Protein AF-A0A920DVC9-F1 (afdb_monomer_lite)

Structure (mmCIF, N/CA/C/O backbone):
data_AF-A0A920DVC9-F1
#
_entry.id   AF-A0A920DVC9-F1
#
loop_
_atom_site.group_PDB
_atom_site.id
_atom_site.type_symbol
_atom_site.label_atom_id
_atom_site.label_alt_id
_atom_site.label_comp_id
_atom_site.label_asym_id
_atom_site.label_entity_id
_atom_site.label_seq_id
_atom_site.pdbx_PDB_ins_code
_atom_site.Cartn_x
_atom_site.Cartn_y
_atom_site.Cartn_z
_atom_site.occupancy
_atom_site.B_iso_or_equiv
_atom_site.auth_seq_id
_atom_site.auth_comp_id
_atom_site.auth_asym_id
_atom_site.auth_atom_id
_atom_site.pdbx_PDB_model_num
ATOM 1 N N . MET A 1 1 ? 23.637 -72.231 -34.767 1.00 30.56 1 MET A N 1
ATOM 2 C CA . MET A 1 1 ? 24.499 -73.427 -34.636 1.00 30.56 1 MET A CA 1
ATOM 3 C C . MET A 1 1 ? 25.936 -72.966 -34.422 1.00 30.56 1 MET A C 1
ATOM 5 O O . MET A 1 1 ? 26.417 -72.254 -35.283 1.00 30.56 1 MET A O 1
ATOM 9 N N . LYS A 1 2 ? 26.532 -73.373 -33.282 1.00 30.83 2 LYS A N 1
ATOM 10 C CA . LYS A 1 2 ? 27.968 -73.419 -32.886 1.00 30.83 2 LYS A CA 1
ATOM 11 C C . LYS A 1 2 ? 28.784 -72.110 -32.978 1.00 30.83 2 LYS A C 1
ATOM 13 O O . LYS A 1 2 ? 28.936 -71.557 -34.052 1.00 30.83 2 LYS A O 1
ATOM 18 N N . ILE A 1 3 ? 29.162 -71.489 -31.852 1.00 39.78 3 ILE A N 1
ATOM 19 C CA . ILE A 1 3 ? 30.225 -71.824 -30.862 1.00 39.78 3 ILE A CA 1
ATOM 20 C C . ILE A 1 3 ? 31.642 -71.585 -31.401 1.00 39.78 3 ILE A C 1
ATOM 22 O O . ILE A 1 3 ? 32.057 -72.271 -32.327 1.00 39.78 3 ILE A O 1
ATOM 26 N N . LEU A 1 4 ? 32.361 -70.697 -30.701 1.00 37.72 4 LEU A N 1
ATOM 27 C CA . LEU A 1 4 ? 33.803 -70.649 -30.372 1.00 37.72 4 LEU A CA 1
ATOM 28 C C . LEU A 1 4 ? 33.893 -69.543 -29.289 1.00 37.72 4 LEU A C 1
ATOM 30 O O . LEU A 1 4 ? 33.552 -68.410 -29.601 1.00 37.72 4 LEU A O 1
ATOM 34 N N . SER A 1 5 ? 34.076 -69.729 -27.974 1.00 39.12 5 SER A N 1
ATOM 35 C CA . SER A 1 5 ? 34.927 -70.578 -27.118 1.00 39.12 5 SER A CA 1
ATOM 36 C C . SER A 1 5 ? 36.426 -70.377 -27.309 1.00 39.12 5 SER A C 1
ATOM 38 O O . SER A 1 5 ? 36.994 -70.947 -28.231 1.00 39.12 5 SER A O 1
ATOM 40 N N . ASP A 1 6 ? 37.033 -69.633 -26.378 1.00 43.84 6 ASP A N 1
ATOM 41 C CA . ASP A 1 6 ? 38.276 -69.946 -25.643 1.00 43.84 6 ASP A CA 1
ATOM 42 C C . ASP A 1 6 ? 38.576 -68.759 -24.692 1.00 43.84 6 ASP A C 1
ATOM 44 O O . ASP A 1 6 ? 38.319 -67.621 -25.062 1.00 43.84 6 ASP A O 1
ATOM 48 N N . LYS A 1 7 ? 39.113 -68.852 -23.469 1.00 44.91 7 LYS A N 1
ATOM 49 C CA . LYS A 1 7 ? 39.400 -69.912 -22.490 1.00 44.91 7 LYS A CA 1
ATOM 50 C C . LYS A 1 7 ? 39.752 -69.186 -21.174 1.00 44.91 7 LYS A C 1
ATOM 52 O O . LYS A 1 7 ? 40.417 -68.162 -21.219 1.00 44.91 7 LYS A O 1
ATOM 57 N N . ASN A 1 8 ? 39.358 -69.784 -20.048 1.00 48.97 8 ASN A N 1
ATOM 58 C CA . ASN A 1 8 ? 39.960 -69.729 -18.704 1.00 48.97 8 ASN A CA 1
ATOM 59 C C . ASN A 1 8 ? 40.315 -68.368 -18.069 1.00 48.97 8 ASN A C 1
ATOM 61 O O . ASN A 1 8 ? 41.237 -67.693 -18.505 1.00 48.97 8 ASN A O 1
ATOM 65 N N . THR A 1 9 ? 39.751 -68.086 -16.889 1.00 43.81 9 THR A N 1
ATOM 66 C CA . THR A 1 9 ? 40.471 -68.164 -15.594 1.00 43.81 9 THR A CA 1
ATOM 67 C C . THR A 1 9 ? 39.467 -67.981 -14.450 1.00 43.81 9 THR A C 1
ATOM 69 O O . THR A 1 9 ? 38.688 -67.034 -14.427 1.00 43.81 9 THR A O 1
ATOM 72 N N . VAL A 1 10 ? 39.465 -68.928 -13.513 1.00 49.66 10 VAL A N 1
ATOM 73 C CA . VAL A 1 10 ? 38.716 -68.878 -12.254 1.00 49.66 10 VAL A CA 1
ATOM 74 C C . VAL A 1 10 ? 39.379 -67.855 -11.333 1.00 49.66 10 VAL A C 1
ATOM 76 O O . VAL A 1 10 ? 40.565 -67.998 -11.059 1.00 49.66 10 VAL A O 1
ATOM 79 N N . LEU A 1 11 ? 38.623 -66.898 -10.791 1.00 39.31 11 LEU A N 1
ATOM 80 C CA . LEU A 1 11 ? 38.907 -66.339 -9.467 1.00 39.31 11 LEU A CA 1
ATOM 81 C C . LEU A 1 11 ? 37.612 -65.801 -8.838 1.00 39.31 11 LEU A C 1
ATOM 83 O O . LEU A 1 11 ? 37.026 -64.830 -9.312 1.00 39.31 11 LEU A O 1
ATOM 87 N N . LEU A 1 12 ? 37.161 -66.463 -7.769 1.00 45.47 12 LEU A N 1
ATOM 88 C CA . LEU A 1 12 ? 36.187 -65.917 -6.829 1.00 45.47 12 LEU A CA 1
ATOM 89 C C . LEU A 1 12 ? 36.823 -64.715 -6.121 1.00 45.47 12 LEU A C 1
ATOM 91 O O . LEU A 1 12 ? 37.837 -64.881 -5.446 1.00 45.47 12 LEU A O 1
ATOM 95 N N . ILE A 1 13 ? 36.191 -63.545 -6.196 1.00 42.91 13 ILE A N 1
ATOM 96 C CA . ILE A 1 13 ? 36.385 -62.475 -5.213 1.00 42.91 13 ILE A CA 1
ATOM 97 C C . ILE A 1 13 ? 34.996 -61.988 -4.796 1.00 42.91 13 ILE A C 1
ATOM 99 O O . ILE A 1 13 ? 34.385 -61.150 -5.453 1.00 42.91 13 ILE A O 1
ATOM 103 N N . SER A 1 14 ? 34.495 -62.548 -3.693 1.00 47.25 14 SER A N 1
ATOM 104 C CA . SER A 1 14 ? 33.468 -61.899 -2.879 1.00 47.25 14 SER A CA 1
ATOM 105 C C . SER A 1 14 ? 34.107 -60.688 -2.213 1.00 47.25 14 SER A C 1
ATOM 107 O O . SER A 1 14 ? 34.888 -60.849 -1.277 1.00 47.25 14 SER A O 1
ATOM 109 N N . LEU A 1 15 ? 33.778 -59.485 -2.679 1.00 42.91 15 LEU A N 1
ATOM 110 C CA . LEU A 1 15 ? 34.099 -58.253 -1.969 1.00 42.91 15 LEU A CA 1
ATOM 111 C C . LEU A 1 15 ? 32.819 -57.741 -1.300 1.00 42.91 15 LEU A C 1
ATOM 113 O O . LEU A 1 15 ? 31.936 -57.187 -1.954 1.00 42.91 15 LEU A O 1
ATOM 117 N N . LEU A 1 16 ? 32.710 -57.985 0.010 1.00 47.47 16 LEU A N 1
ATOM 118 C CA . LEU A 1 16 ? 31.751 -57.314 0.883 1.00 47.47 16 LEU A CA 1
ATOM 119 C C . LEU A 1 16 ? 32.010 -55.805 0.801 1.00 47.47 16 LEU A C 1
ATOM 121 O O . LEU A 1 16 ? 33.032 -55.331 1.291 1.00 47.47 16 LEU A O 1
ATOM 125 N N . PHE A 1 17 ? 31.073 -55.046 0.239 1.00 48.69 17 PHE A N 1
ATOM 126 C CA . PHE A 1 17 ? 31.016 -53.612 0.493 1.00 48.69 17 PHE A CA 1
ATOM 127 C C . PHE A 1 17 ? 30.283 -53.395 1.814 1.00 48.69 17 PHE A C 1
ATOM 129 O O . PHE A 1 17 ? 29.055 -53.382 1.888 1.00 48.69 17 PHE A O 1
ATOM 136 N N . THR A 1 18 ? 31.074 -53.272 2.876 1.00 49.47 18 THR A N 1
ATOM 137 C CA . THR A 1 18 ? 30.662 -52.703 4.156 1.00 49.47 18 THR A CA 1
ATOM 138 C C . THR A 1 18 ? 30.133 -51.292 3.920 1.00 49.47 18 THR A C 1
ATOM 140 O O . THR A 1 18 ? 30.880 -50.404 3.508 1.00 49.47 18 THR A O 1
ATOM 143 N N . LEU A 1 19 ? 28.838 -51.096 4.172 1.00 47.06 19 LEU A N 1
ATOM 144 C CA . LEU A 1 19 ? 28.233 -49.777 4.280 1.00 47.06 19 LEU A CA 1
ATOM 145 C C . LEU A 1 19 ? 28.975 -49.015 5.383 1.00 47.06 19 LEU A C 1
ATOM 147 O O . LEU A 1 19 ? 28.968 -49.426 6.543 1.00 47.06 19 LEU A O 1
ATOM 151 N N . TYR A 1 20 ? 29.630 -47.919 5.004 1.00 44.69 20 TYR A N 1
ATOM 152 C CA . TYR A 1 20 ? 30.082 -46.892 5.932 1.00 44.69 20 TYR A CA 1
ATOM 153 C C . TYR A 1 20 ? 28.835 -46.282 6.587 1.00 44.69 20 TYR A C 1
ATOM 155 O O . TYR A 1 20 ? 28.258 -45.316 6.096 1.00 44.69 20 TYR A O 1
ATOM 163 N N . SER A 1 21 ? 28.385 -46.898 7.680 1.00 43.22 21 SER A N 1
ATOM 164 C CA . SER A 1 21 ? 27.512 -46.259 8.656 1.00 43.22 21 SER A CA 1
ATOM 165 C C . SER A 1 21 ? 28.357 -45.200 9.349 1.00 43.22 21 SER A C 1
ATOM 167 O O . SER A 1 21 ? 29.326 -45.528 10.035 1.00 43.22 21 SER A O 1
ATOM 169 N N . CYS A 1 22 ? 28.033 -43.931 9.116 1.00 40.72 22 CYS A N 1
ATOM 170 C CA . CYS A 1 22 ? 28.644 -42.813 9.816 1.00 40.72 22 CYS A CA 1
ATOM 171 C C . CYS A 1 22 ? 28.201 -42.887 11.283 1.00 40.72 22 CYS A C 1
ATOM 173 O O . CYS A 1 22 ? 27.144 -42.390 11.649 1.00 40.72 22 CYS A O 1
ATOM 175 N N . GLY A 1 23 ? 28.977 -43.592 12.103 1.00 41.12 23 GLY A N 1
ATOM 176 C CA . GLY A 1 23 ? 28.885 -43.531 13.554 1.00 41.12 23 GLY A CA 1
ATOM 177 C C . GLY A 1 23 ? 29.529 -42.240 14.041 1.00 41.12 23 GLY A C 1
ATOM 178 O O . GLY A 1 23 ? 30.691 -42.241 14.437 1.00 41.12 23 GLY A O 1
ATOM 179 N N . GLY A 1 24 ? 28.782 -41.143 13.969 1.00 36.94 24 GLY A N 1
ATOM 180 C CA . GLY A 1 24 ? 28.858 -40.088 14.971 1.00 36.94 24 GLY A CA 1
ATOM 181 C C . GLY A 1 24 ? 27.660 -40.298 15.884 1.00 36.94 24 GLY A C 1
ATOM 182 O O . GLY A 1 24 ? 26.568 -40.532 15.380 1.00 36.94 24 GLY A O 1
ATOM 183 N N . GLU A 1 25 ? 27.864 -40.316 17.197 1.00 39.19 25 GLU A N 1
ATOM 184 C CA . GLU A 1 25 ? 26.772 -40.428 18.163 1.00 39.19 25 GLU A CA 1
ATOM 185 C C . GLU A 1 25 ? 25.702 -39.377 17.852 1.00 39.19 25 GLU A C 1
ATOM 187 O O . GLU A 1 25 ? 25.943 -38.174 17.983 1.00 39.19 25 GLU A O 1
ATOM 192 N N . ASP A 1 26 ? 24.518 -39.835 17.447 1.00 36.91 26 ASP A N 1
ATOM 193 C CA . ASP A 1 26 ? 23.311 -39.028 17.491 1.00 36.91 26 ASP A CA 1
ATOM 194 C C . ASP A 1 26 ? 23.034 -38.749 18.969 1.00 36.91 26 ASP A C 1
ATOM 196 O O . ASP A 1 26 ? 22.311 -39.477 19.654 1.00 36.91 26 ASP A O 1
ATOM 200 N N . ILE A 1 27 ? 23.621 -37.671 19.491 1.00 38.28 27 ILE A N 1
ATOM 201 C CA . ILE A 1 27 ? 22.972 -36.953 20.575 1.00 38.28 27 ILE A CA 1
ATOM 202 C C . ILE A 1 27 ? 21.665 -36.481 19.956 1.00 38.28 27 ILE A C 1
ATOM 204 O O . ILE A 1 27 ? 21.624 -35.468 19.255 1.00 38.28 27 ILE A O 1
ATOM 208 N N . VAL A 1 28 ? 20.604 -37.250 20.202 1.00 38.81 28 VAL A N 1
ATOM 209 C CA . VAL A 1 28 ? 19.235 -36.763 20.152 1.00 38.81 28 VAL A CA 1
ATOM 210 C C . VAL A 1 28 ? 19.222 -35.570 21.095 1.00 38.81 28 VAL A C 1
ATOM 212 O O . VAL A 1 28 ? 19.045 -35.695 22.305 1.00 38.81 28 VAL A O 1
ATOM 215 N N . LYS A 1 29 ? 19.486 -34.385 20.546 1.00 33.78 29 LYS A N 1
ATOM 216 C CA . LYS A 1 29 ? 18.963 -33.174 21.135 1.00 33.78 29 LYS A CA 1
ATOM 217 C C . LYS A 1 29 ? 17.464 -33.350 20.994 1.00 33.78 29 LYS A C 1
ATOM 219 O O . LYS A 1 29 ? 16.914 -33.091 19.929 1.00 33.78 29 LYS A O 1
ATOM 224 N N . ASN A 1 30 ? 16.828 -33.834 22.058 1.00 37.69 30 ASN A N 1
ATOM 225 C CA . ASN A 1 30 ? 15.492 -33.368 22.359 1.00 37.69 30 ASN A CA 1
ATOM 226 C C . ASN A 1 30 ? 15.617 -31.849 22.311 1.00 37.69 30 ASN A C 1
ATOM 228 O O . ASN A 1 30 ? 16.197 -31.234 23.208 1.00 37.69 30 ASN A O 1
ATOM 232 N N . SER A 1 31 ? 15.188 -31.249 21.207 1.00 44.41 31 SER A N 1
ATOM 233 C CA . SER A 1 31 ? 14.784 -29.862 21.235 1.00 44.41 31 SER A CA 1
ATOM 234 C C . SER A 1 31 ? 13.501 -29.857 22.055 1.00 44.41 31 SER A C 1
ATOM 236 O O . SER A 1 31 ? 12.405 -29.801 21.515 1.00 44.41 31 SER A O 1
ATOM 238 N N . ASP A 1 32 ? 13.671 -29.925 23.374 1.00 49.88 32 ASP A N 1
ATOM 239 C CA . ASP A 1 32 ? 12.725 -29.391 24.348 1.00 49.88 32 ASP A CA 1
ATOM 240 C C . ASP A 1 32 ? 12.763 -27.847 24.301 1.00 49.88 32 ASP A C 1
ATOM 242 O O . ASP A 1 32 ? 12.486 -27.185 25.297 1.00 49.88 32 ASP A O 1
ATOM 246 N N . ASP A 1 33 ? 13.134 -27.255 23.157 1.00 50.44 33 ASP A N 1
ATOM 247 C CA . ASP A 1 33 ? 12.714 -25.904 22.841 1.00 50.44 33 ASP A CA 1
ATOM 248 C C . ASP A 1 33 ? 11.220 -26.043 22.564 1.00 50.44 33 ASP A C 1
ATOM 250 O O . ASP A 1 33 ? 10.855 -26.688 21.574 1.00 50.44 33 ASP A O 1
ATOM 254 N N . PRO A 1 34 ? 10.343 -25.539 23.449 1.00 49.09 34 PRO A N 1
ATOM 255 C CA . PRO A 1 34 ? 8.932 -25.544 23.143 1.00 49.09 34 PRO A CA 1
ATOM 256 C C . PRO A 1 34 ? 8.782 -24.828 21.802 1.00 49.09 34 PRO A C 1
ATOM 258 O O . PRO A 1 34 ? 9.233 -23.690 21.653 1.00 49.09 34 PRO A O 1
ATOM 261 N N . GLU A 1 35 ? 8.160 -25.496 20.824 1.00 50.62 35 GLU A N 1
ATOM 262 C CA . GLU A 1 35 ? 7.457 -24.759 19.783 1.00 50.62 35 GLU A CA 1
ATOM 263 C C . GLU A 1 35 ? 6.658 -23.697 20.530 1.00 50.62 35 GLU A C 1
ATOM 265 O O . GLU A 1 35 ? 5.887 -24.024 21.437 1.00 50.62 35 GLU A O 1
ATOM 270 N N . GLU A 1 36 ? 6.932 -22.426 20.245 1.00 46.97 36 GLU A N 1
ATOM 271 C CA . GLU A 1 36 ? 6.155 -21.335 20.798 1.00 46.97 36 GLU A CA 1
ATOM 272 C C . GLU A 1 36 ? 4.745 -21.520 20.240 1.00 46.97 36 GLU A C 1
ATOM 274 O O . GLU A 1 36 ? 4.423 -21.099 19.129 1.00 46.97 36 GLU A O 1
ATOM 279 N N . ILE A 1 37 ? 3.921 -22.255 20.987 1.00 45.41 37 ILE A N 1
ATOM 280 C CA . ILE A 1 37 ? 2.493 -22.332 20.764 1.00 45.41 37 ILE A CA 1
ATOM 281 C C . ILE A 1 37 ? 2.037 -20.901 20.985 1.00 45.41 37 ILE A C 1
ATOM 283 O O . ILE A 1 37 ? 1.920 -20.448 22.124 1.00 45.41 37 ILE A O 1
ATOM 287 N N . ILE A 1 38 ? 1.864 -20.168 19.885 1.00 53.34 38 ILE A N 1
ATOM 288 C CA . ILE A 1 38 ? 1.232 -18.858 19.903 1.00 53.34 38 ILE A CA 1
ATOM 289 C C . ILE A 1 38 ? -0.185 -19.128 20.378 1.00 53.34 38 ILE A C 1
ATOM 291 O O . ILE A 1 38 ? -1.061 -19.530 19.611 1.00 53.34 38 ILE A O 1
ATOM 295 N N . ASP A 1 39 ? -0.369 -18.985 21.681 1.00 44.78 39 ASP A N 1
ATOM 296 C CA . ASP A 1 39 ? -1.646 -19.117 22.334 1.00 44.78 39 ASP A CA 1
ATOM 297 C C . ASP A 1 39 ? -2.611 -18.130 21.669 1.00 44.78 39 ASP A C 1
ATOM 299 O O . ASP A 1 39 ? -2.482 -16.905 21.775 1.00 44.78 39 ASP A O 1
ATOM 303 N N . GLY A 1 40 ? -3.582 -18.680 20.938 1.00 51.69 40 GLY A N 1
ATOM 304 C CA . GLY A 1 40 ? -4.655 -17.929 20.292 1.00 51.69 40 GLY A CA 1
ATOM 305 C C . GLY A 1 40 ? -5.534 -17.161 21.284 1.00 51.69 40 GLY A C 1
ATOM 306 O O . GLY A 1 40 ? -6.434 -16.442 20.853 1.00 51.69 40 GLY A O 1
ATOM 307 N N . THR A 1 41 ? -5.273 -17.290 22.590 1.00 51.62 41 THR A N 1
ATOM 308 C CA . THR A 1 41 ? -5.943 -16.574 23.674 1.00 51.62 41 THR A CA 1
ATOM 309 C C . THR A 1 41 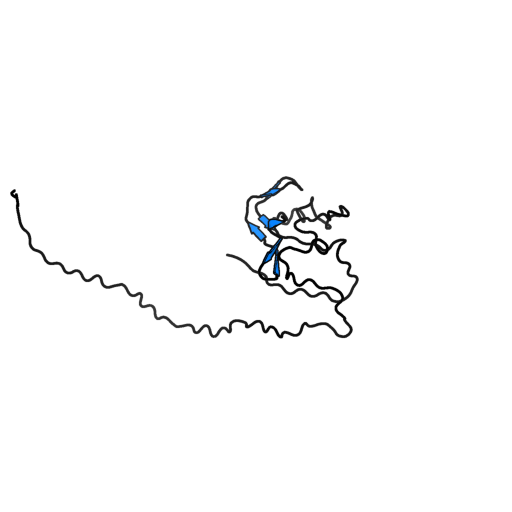? -5.135 -15.425 24.280 1.00 51.62 41 THR A C 1
ATOM 311 O O . THR A 1 41 ? -5.575 -14.873 25.285 1.00 51.62 41 THR A O 1
ATOM 314 N N . LEU A 1 42 ? -4.024 -14.983 23.663 1.00 58.47 42 LEU A N 1
ATOM 315 C CA . LEU A 1 42 ? -3.406 -13.695 24.016 1.00 58.47 42 LEU A CA 1
ATOM 316 C C . LEU A 1 42 ? -4.463 -12.585 23.925 1.00 58.47 42 LEU A C 1
ATOM 318 O O . LEU A 1 42 ? -4.803 -12.128 22.827 1.00 58.47 42 LEU A O 1
ATOM 322 N N . GLU A 1 43 ? -5.001 -12.183 25.079 1.00 60.97 43 GLU A N 1
ATOM 323 C CA . GLU A 1 43 ? -5.933 -11.073 25.184 1.00 60.97 43 GLU A CA 1
ATOM 324 C C . GLU A 1 43 ? -5.285 -9.860 24.521 1.00 60.97 43 GLU A C 1
ATOM 326 O O . GLU A 1 43 ? -4.185 -9.437 24.886 1.00 60.97 43 GLU A O 1
ATOM 331 N N . ARG A 1 44 ? -5.952 -9.331 23.490 1.00 69.44 44 ARG A N 1
ATOM 332 C CA . ARG A 1 44 ? -5.545 -8.078 22.855 1.00 69.44 44 ARG A CA 1
ATOM 333 C C . ARG A 1 44 ? -5.466 -7.021 23.948 1.00 69.44 44 ARG A C 1
ATOM 335 O O . ARG A 1 44 ? -6.482 -6.716 24.573 1.00 69.44 44 ARG A O 1
ATOM 342 N N . PHE A 1 45 ? -4.274 -6.476 24.181 1.00 80.69 45 PHE A N 1
ATOM 343 C CA . PHE A 1 45 ? -4.092 -5.419 25.164 1.00 80.69 45 PHE A CA 1
ATOM 344 C C . PHE A 1 45 ? -4.663 -4.121 24.596 1.00 80.69 45 PHE A C 1
ATOM 346 O O . PHE A 1 45 ? -3.978 -3.350 23.930 1.00 80.69 45 PHE A O 1
ATOM 353 N N . VAL A 1 46 ? -5.941 -3.876 24.858 1.00 84.56 46 VAL A N 1
ATOM 354 C CA . VAL A 1 46 ? -6.587 -2.598 24.563 1.00 84.56 46 VAL A CA 1
ATOM 355 C C . VAL A 1 46 ? -6.600 -1.788 25.860 1.00 84.56 46 VAL A C 1
ATOM 357 O O . VAL A 1 46 ? -7.171 -2.264 26.839 1.00 84.56 46 VAL A O 1
ATOM 360 N N . PRO A 1 47 ? -5.985 -0.590 25.913 1.00 87.62 47 PRO A N 1
ATOM 361 C CA . PRO A 1 47 ? -6.018 0.227 27.120 1.00 87.62 47 PRO A CA 1
ATOM 362 C C . PRO A 1 47 ? -7.453 0.556 27.553 1.00 87.62 47 PRO A C 1
ATOM 364 O O . PRO A 1 47 ? -8.348 0.707 26.716 1.00 87.62 47 PRO A O 1
ATOM 367 N N . ASP A 1 48 ? -7.659 0.734 28.857 1.00 90.62 48 ASP A N 1
ATOM 368 C CA . ASP A 1 48 ? -8.966 1.103 29.400 1.00 90.62 48 ASP A CA 1
ATOM 369 C C . ASP A 1 48 ? -9.507 2.392 28.766 1.00 90.62 48 ASP A C 1
ATOM 371 O O . ASP A 1 48 ? -8.779 3.353 28.503 1.00 90.62 48 ASP A O 1
ATOM 375 N N . GLY A 1 49 ? -10.822 2.417 28.537 1.00 92.31 49 GLY A N 1
ATOM 376 C CA . GLY A 1 49 ? -11.521 3.566 27.958 1.00 92.31 49 GLY A CA 1
ATOM 377 C C . GLY A 1 49 ? -11.469 3.653 26.429 1.00 92.31 49 GLY A C 1
ATOM 378 O O . GLY A 1 49 ? -12.025 4.596 25.867 1.00 92.31 49 GLY A O 1
ATOM 379 N N . TYR A 1 50 ? -10.860 2.679 25.747 1.00 91.50 50 TYR A N 1
ATOM 380 C CA . TYR A 1 50 ? -10.883 2.583 24.287 1.00 91.50 50 TYR A CA 1
ATOM 381 C C . TYR A 1 50 ? -11.996 1.656 23.788 1.00 91.50 50 TYR A C 1
ATOM 383 O O . TYR A 1 50 ? -12.354 0.663 24.414 1.00 91.50 50 TYR A O 1
ATOM 391 N N . THR A 1 51 ? -12.553 1.977 22.620 1.00 90.94 51 THR A N 1
ATOM 392 C CA . THR A 1 51 ? -13.488 1.118 21.882 1.00 90.94 51 THR A CA 1
ATOM 393 C C . THR A 1 51 ? -12.984 0.969 20.454 1.00 90.94 51 THR A C 1
ATOM 395 O O . THR A 1 51 ? -12.532 1.942 19.851 1.00 90.94 51 THR A O 1
ATOM 398 N N . LYS A 1 52 ? -13.056 -0.246 19.908 1.00 91.75 52 LYS A N 1
ATOM 399 C CA . LYS A 1 52 ? -12.649 -0.529 18.530 1.00 91.75 52 LYS A CA 1
ATOM 400 C C . LYS A 1 52 ? -13.573 0.185 17.539 1.00 91.75 52 LYS A C 1
ATOM 402 O O . LYS A 1 52 ? -14.781 -0.027 17.572 1.00 91.75 52 LYS A O 1
ATOM 407 N N . THR A 1 53 ? -13.002 0.990 16.645 1.00 93.56 53 THR A N 1
ATOM 408 C CA . THR A 1 53 ? -13.745 1.740 15.615 1.00 93.56 53 THR A CA 1
ATOM 409 C C . THR A 1 53 ? -13.495 1.239 14.196 1.00 93.56 53 THR A C 1
ATOM 411 O O . THR A 1 53 ? -14.336 1.444 13.327 1.00 93.56 53 THR A O 1
ATOM 414 N N . TRP A 1 54 ? -12.359 0.586 13.953 1.00 95.81 54 TRP A N 1
ATOM 415 C CA . TRP A 1 54 ? -11.971 0.070 12.645 1.00 95.81 54 TRP A CA 1
ATOM 416 C C . TRP A 1 54 ? -10.957 -1.069 12.806 1.00 95.81 54 TRP A C 1
ATOM 418 O O . TRP A 1 54 ? -10.170 -1.065 13.754 1.00 95.81 54 TRP A O 1
ATOM 428 N N . GLU A 1 55 ? -10.993 -2.041 11.898 1.00 95.62 55 GLU A N 1
ATOM 429 C CA . GLU A 1 55 ? -10.012 -3.122 11.783 1.00 95.62 55 GLU A CA 1
ATOM 430 C C . GLU A 1 55 ? -9.996 -3.676 10.351 1.00 95.62 55 GLU A C 1
ATOM 432 O O . GLU A 1 55 ? -10.964 -3.513 9.605 1.00 95.62 55 GLU A O 1
ATOM 437 N N . ASP A 1 56 ? -8.910 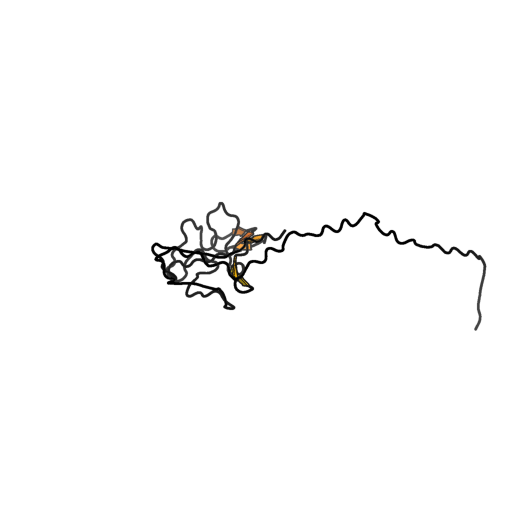-4.359 9.995 1.00 97.25 56 ASP A N 1
ATOM 438 C CA . ASP A 1 56 ? -8.804 -5.176 8.789 1.00 97.25 56 ASP A CA 1
ATOM 439 C C . ASP A 1 56 ? -8.100 -6.485 9.167 1.00 97.25 56 ASP A C 1
ATOM 441 O O . ASP A 1 56 ? -6.978 -6.456 9.675 1.00 97.25 56 ASP A O 1
ATOM 445 N N . HIS A 1 57 ? -8.790 -7.614 8.990 1.00 96.38 57 HIS A N 1
ATOM 446 C CA . HIS A 1 57 ? -8.263 -8.950 9.303 1.00 96.38 57 HIS A CA 1
ATOM 447 C C . HIS A 1 57 ? -7.580 -9.607 8.105 1.00 96.38 57 HIS A C 1
ATOM 449 O O . HIS A 1 57 ? -6.957 -10.644 8.273 1.00 96.38 57 HIS A O 1
ATOM 455 N N . PHE A 1 58 ? -7.676 -9.013 6.908 1.00 97.44 58 PHE A N 1
ATOM 456 C CA . PHE A 1 58 ? -7.114 -9.577 5.678 1.00 97.44 58 PHE A CA 1
ATOM 457 C C . PHE A 1 58 ? -7.638 -10.983 5.311 1.00 97.44 58 PHE A C 1
ATOM 459 O O . PHE A 1 58 ? -6.964 -11.734 4.612 1.00 97.44 58 PHE A O 1
ATOM 466 N N . ASP A 1 59 ? -8.873 -11.315 5.706 1.00 93.69 59 ASP A N 1
ATOM 467 C CA . ASP A 1 59 ? -9.522 -12.616 5.441 1.00 93.69 59 ASP A CA 1
ATOM 468 C C . ASP A 1 59 ? -9.898 -12.847 3.960 1.00 93.69 59 ASP A C 1
ATOM 470 O O . ASP A 1 59 ? -10.356 -13.924 3.574 1.00 93.69 59 ASP A O 1
ATOM 474 N N . GLY A 1 60 ? -9.782 -11.813 3.124 1.00 92.38 60 GLY A N 1
ATOM 475 C CA . GLY A 1 60 ? -10.128 -11.868 1.707 1.00 92.38 60 GLY A CA 1
ATOM 476 C C . GLY A 1 60 ? -9.052 -12.523 0.837 1.00 92.38 60 GLY A C 1
ATOM 477 O O . GLY A 1 60 ? -7.936 -12.795 1.261 1.00 92.38 60 GLY A O 1
ATOM 478 N N . THR A 1 61 ? -9.373 -12.715 -0.443 1.00 94.19 61 THR A N 1
ATOM 479 C CA . THR A 1 61 ? -8.398 -13.141 -1.466 1.00 94.19 61 THR A CA 1
ATOM 480 C C . THR A 1 61 ? -7.650 -11.967 -2.099 1.00 94.19 61 THR A C 1
ATOM 482 O O . THR A 1 61 ? -6.688 -12.165 -2.835 1.00 94.19 61 THR A O 1
ATOM 485 N N . GLU A 1 62 ? -8.108 -10.740 -1.848 1.00 96.19 62 GLU A N 1
ATOM 486 C CA . GLU A 1 62 ? -7.551 -9.506 -2.393 1.00 96.19 62 GLU A CA 1
ATOM 487 C C . GLU A 1 62 ? -7.506 -8.421 -1.315 1.00 96.19 62 GLU A C 1
ATOM 489 O O . GLU A 1 62 ? -8.354 -8.372 -0.422 1.00 96.19 62 GLU A O 1
ATOM 494 N N . ILE A 1 63 ? -6.525 -7.522 -1.418 1.00 97.94 63 ILE A N 1
ATOM 495 C CA . ILE A 1 63 ? -6.413 -6.367 -0.525 1.00 97.94 63 ILE A CA 1
ATOM 496 C C . ILE A 1 63 ? -7.586 -5.415 -0.789 1.00 97.94 63 ILE A C 1
ATOM 498 O O . ILE A 1 63 ? -7.816 -5.008 -1.927 1.00 97.94 63 ILE A O 1
ATOM 502 N N . ASN A 1 64 ? -8.291 -5.005 0.269 1.00 97.50 64 ASN A N 1
ATOM 503 C CA . ASN A 1 64 ? -9.407 -4.070 0.166 1.00 97.50 64 ASN A CA 1
ATOM 504 C C . ASN A 1 64 ? -8.929 -2.668 -0.266 1.00 97.50 64 ASN A C 1
ATOM 506 O O . ASN A 1 64 ? -8.442 -1.877 0.546 1.00 97.50 64 ASN A O 1
ATOM 510 N N . THR A 1 65 ? -9.116 -2.323 -1.543 1.00 96.81 65 THR A N 1
ATOM 511 C CA . THR A 1 65 ? -8.672 -1.034 -2.103 1.00 96.81 65 THR A CA 1
ATOM 512 C C . THR A 1 65 ? -9.528 0.165 -1.693 1.00 96.81 65 THR A C 1
ATOM 514 O O . THR A 1 65 ? -9.163 1.309 -1.978 1.00 96.81 65 THR A O 1
ATOM 517 N N . ALA A 1 66 ? -10.652 -0.067 -1.005 1.00 96.50 66 ALA A N 1
ATOM 518 C CA . ALA A 1 66 ? -11.378 1.001 -0.325 1.00 96.50 66 ALA A CA 1
ATOM 519 C C . ALA A 1 66 ? -10.653 1.452 0.953 1.00 96.50 66 ALA A C 1
ATOM 521 O O . ALA A 1 66 ? -10.843 2.583 1.383 1.00 96.50 66 ALA A O 1
ATOM 522 N N . HIS A 1 67 ? -9.809 0.596 1.540 1.00 97.50 67 HIS A N 1
ATOM 523 C CA . HIS A 1 67 ? -9.010 0.911 2.728 1.00 97.50 67 HIS A CA 1
ATOM 524 C C . HIS A 1 67 ? -7.548 1.221 2.391 1.00 97.50 67 HIS A C 1
ATOM 526 O O . HIS A 1 67 ? -6.930 2.050 3.057 1.00 97.50 67 HIS A O 1
ATOM 532 N N . TRP A 1 68 ? -6.999 0.580 1.355 1.00 98.25 68 TRP A N 1
ATOM 533 C CA . TRP A 1 68 ? -5.563 0.585 1.080 1.00 98.25 68 TRP A CA 1
ATOM 534 C C . TRP A 1 68 ? -5.228 0.937 -0.372 1.00 98.25 68 TRP A C 1
ATOM 536 O O . TRP A 1 68 ? -5.729 0.330 -1.315 1.00 98.25 68 TRP A O 1
ATOM 546 N N . THR A 1 69 ? -4.291 1.858 -0.560 1.00 98.06 69 THR A N 1
ATOM 547 C CA . THR A 1 69 ? -3.532 2.004 -1.806 1.00 98.06 69 THR A CA 1
ATOM 548 C C . THR A 1 69 ? -2.370 1.017 -1.782 1.00 98.06 69 THR A C 1
ATOM 550 O O . THR A 1 69 ? -1.620 0.967 -0.809 1.00 98.06 69 THR A O 1
ATOM 553 N N . VAL A 1 70 ? -2.222 0.224 -2.846 1.00 98.06 70 VAL A N 1
ATOM 554 C CA . VAL A 1 70 ? -1.290 -0.913 -2.918 1.00 98.06 70 VAL A CA 1
ATOM 555 C C . VAL A 1 70 ? -0.235 -0.669 -3.990 1.00 98.06 70 VAL A C 1
ATOM 557 O O . VAL A 1 70 ? -0.575 -0.346 -5.127 1.00 98.06 70 VAL A O 1
ATOM 560 N N . GLY A 1 71 ? 1.042 -0.869 -3.653 1.00 97.00 71 GLY A N 1
ATOM 561 C CA . GLY A 1 71 ? 2.132 -0.837 -4.633 1.00 97.00 71 GLY A CA 1
ATOM 562 C C . GLY A 1 71 ? 2.430 0.547 -5.220 1.00 97.00 71 GLY A C 1
ATOM 563 O O . GLY A 1 71 ? 3.074 0.633 -6.262 1.00 97.00 71 GLY A O 1
ATOM 564 N N . SER A 1 72 ? 1.973 1.618 -4.571 1.00 97.31 72 SER A N 1
ATOM 565 C CA . SER A 1 72 ? 2.207 3.005 -4.970 1.00 97.31 72 SER A CA 1
ATOM 566 C C . SER A 1 72 ? 2.392 3.884 -3.735 1.00 97.31 72 SER A C 1
ATOM 568 O O . SER A 1 72 ? 1.721 3.702 -2.718 1.00 97.31 72 SER A O 1
ATOM 570 N N . LEU A 1 73 ? 3.296 4.851 -3.850 1.00 97.25 73 LEU A N 1
ATOM 571 C CA . LEU A 1 73 ? 3.518 5.961 -2.926 1.00 97.25 73 LEU A CA 1
ATOM 572 C C . LEU A 1 73 ? 2.673 7.186 -3.299 1.00 97.25 73 LEU A C 1
ATOM 574 O O . LEU A 1 73 ? 2.685 8.176 -2.573 1.00 97.25 73 LEU A O 1
ATOM 578 N N . ARG A 1 74 ? 1.943 7.128 -4.417 1.00 97.69 74 ARG A N 1
ATOM 579 C CA . ARG A 1 74 ? 0.941 8.115 -4.821 1.00 97.69 74 ARG A CA 1
ATOM 580 C C . ARG A 1 74 ? -0.457 7.562 -4.592 1.00 97.69 74 ARG A C 1
ATOM 582 O O . ARG A 1 74 ? -0.755 6.452 -5.042 1.00 97.69 74 ARG A O 1
ATOM 589 N N . ASP A 1 75 ? -1.304 8.341 -3.934 1.00 97.12 75 ASP A N 1
ATOM 590 C CA . ASP A 1 75 ? -2.726 8.035 -3.867 1.00 97.12 75 ASP A CA 1
ATOM 591 C C . ASP A 1 75 ? -3.375 8.263 -5.244 1.00 97.12 75 ASP A C 1
ATOM 593 O O . ASP A 1 75 ? -3.224 9.348 -5.810 1.00 97.12 75 ASP A O 1
ATOM 597 N N . PRO A 1 76 ? -4.057 7.262 -5.826 1.00 95.44 76 PRO A N 1
ATOM 598 C CA . PRO A 1 76 ? -4.626 7.392 -7.163 1.00 95.44 76 PRO A CA 1
ATOM 599 C C . PRO A 1 76 ? -5.817 8.354 -7.221 1.00 95.44 76 PRO A C 1
ATOM 601 O O . PRO A 1 76 ? -6.119 8.852 -8.304 1.00 95.44 76 PRO A O 1
ATOM 604 N N . ASP A 1 77 ? -6.482 8.608 -6.089 1.00 95.44 77 ASP A N 1
ATOM 605 C CA . ASP A 1 77 ? -7.710 9.398 -6.044 1.00 95.44 77 ASP A CA 1
ATOM 606 C C . ASP A 1 77 ? -7.393 10.897 -5.913 1.00 95.44 77 ASP A C 1
ATOM 608 O O . ASP A 1 77 ? -7.980 11.720 -6.621 1.00 95.44 77 ASP A O 1
ATOM 612 N N . THR A 1 78 ? -6.436 11.268 -5.054 1.00 96.69 78 THR A N 1
ATOM 613 C CA . THR A 1 78 ? -6.038 12.674 -4.845 1.00 96.69 78 THR A CA 1
ATOM 614 C C . THR A 1 78 ? -4.798 13.089 -5.633 1.00 96.69 78 THR A C 1
ATOM 616 O O . THR A 1 78 ? -4.604 14.275 -5.902 1.00 96.69 78 THR A O 1
ATOM 619 N N . GLY A 1 79 ? -3.947 12.135 -6.012 1.00 97.06 79 GLY A N 1
ATOM 620 C CA . GLY A 1 79 ? -2.633 12.405 -6.592 1.00 97.06 79 GLY A CA 1
ATOM 621 C C . GLY A 1 79 ? -1.568 12.809 -5.568 1.00 97.06 79 GLY A C 1
ATOM 622 O O . GLY A 1 79 ? -0.417 13.021 -5.970 1.00 97.06 79 GLY A O 1
ATOM 623 N N . ASP A 1 80 ? -1.914 12.882 -4.278 1.00 97.69 80 ASP A N 1
ATOM 624 C CA . ASP A 1 80 ? -0.971 13.186 -3.204 1.00 97.69 80 ASP A CA 1
ATOM 625 C C . ASP A 1 80 ? 0.076 12.077 -3.071 1.00 97.69 80 ASP A C 1
ATOM 627 O O . ASP A 1 80 ? -0.179 10.899 -3.333 1.00 97.69 80 ASP A O 1
ATOM 631 N N . ILE A 1 81 ? 1.285 12.465 -2.671 1.00 96.12 81 ILE A N 1
ATOM 632 C CA . ILE A 1 81 ? 2.443 11.574 -2.591 1.00 96.12 81 ILE A CA 1
ATOM 633 C C . ILE A 1 81 ? 2.898 11.450 -1.137 1.00 96.12 81 ILE A C 1
ATOM 635 O O . ILE A 1 81 ? 2.981 12.450 -0.419 1.00 96.12 81 ILE A O 1
ATOM 639 N N . VAL A 1 82 ? 3.274 10.236 -0.723 1.00 95.44 82 VAL A N 1
ATOM 640 C CA . VAL A 1 82 ? 3.943 9.978 0.558 1.00 95.44 82 VAL A CA 1
ATOM 641 C C . VAL A 1 82 ? 5.149 10.918 0.714 1.00 95.44 82 VAL A C 1
ATOM 643 O O . VAL A 1 82 ? 6.037 10.931 -0.144 1.00 95.44 82 VAL A O 1
ATOM 646 N N . PRO A 1 83 ? 5.244 11.683 1.817 1.00 93.69 83 PRO A N 1
ATOM 647 C CA . PRO A 1 83 ? 6.345 12.611 2.028 1.00 93.69 83 PRO A CA 1
ATOM 648 C C . PRO A 1 83 ? 7.728 11.963 1.881 1.00 93.69 83 PRO A C 1
ATOM 650 O O . PRO A 1 83 ? 8.094 11.028 2.594 1.00 93.69 83 PRO A O 1
ATOM 653 N N . GLY A 1 84 ? 8.529 12.519 0.972 1.00 91.94 84 GLY A N 1
ATOM 654 C CA . GLY A 1 84 ? 9.875 12.039 0.673 1.00 91.94 84 GLY A CA 1
ATOM 655 C C . GLY A 1 84 ? 9.945 10.934 -0.377 1.00 91.94 84 GLY A C 1
ATOM 656 O O . GLY A 1 84 ? 11.050 10.465 -0.642 1.00 91.94 84 GLY A O 1
ATOM 657 N N . ALA A 1 85 ? 8.832 10.522 -0.984 1.00 94.88 85 ALA A N 1
ATOM 658 C CA . ALA A 1 85 ? 8.915 9.711 -2.187 1.00 94.88 85 ALA A CA 1
ATOM 659 C C . ALA A 1 85 ? 9.575 10.496 -3.331 1.00 94.88 85 ALA A C 1
ATOM 661 O O . ALA A 1 85 ? 9.421 11.712 -3.466 1.00 94.88 85 ALA A O 1
ATOM 662 N N . ASP A 1 86 ? 10.321 9.763 -4.136 1.00 94.12 86 ASP A N 1
ATOM 663 C CA . ASP A 1 86 ? 10.751 10.132 -5.467 1.00 94.12 86 ASP A CA 1
ATOM 664 C C . ASP A 1 86 ? 9.872 9.318 -6.422 1.00 94.12 86 ASP A C 1
ATOM 666 O O . ASP A 1 86 ? 9.847 8.087 -6.345 1.00 94.12 86 ASP A O 1
ATOM 670 N N . GLY A 1 87 ? 9.077 10.001 -7.246 1.00 94.62 87 GLY A N 1
ATOM 671 C CA . GLY A 1 87 ? 8.043 9.371 -8.067 1.00 94.62 87 GLY A CA 1
ATOM 672 C C . GLY A 1 87 ? 7.026 8.549 -7.264 1.00 94.62 87 GLY A C 1
ATOM 673 O O . GLY A 1 87 ? 6.732 8.832 -6.101 1.00 94.62 87 GLY A O 1
ATOM 674 N N . ASP A 1 88 ? 6.472 7.531 -7.915 1.00 97.19 88 ASP A N 1
ATOM 675 C CA . ASP A 1 88 ? 5.356 6.745 -7.380 1.00 97.19 88 ASP A CA 1
ATOM 676 C C . ASP A 1 88 ? 5.822 5.484 -6.651 1.00 97.19 88 ASP A C 1
ATOM 678 O O . ASP A 1 88 ? 5.028 4.846 -5.967 1.00 97.19 88 ASP A O 1
ATOM 682 N N . HIS A 1 89 ? 7.097 5.109 -6.776 1.00 97.12 89 HIS A N 1
ATOM 683 C CA . HIS A 1 89 ? 7.556 3.794 -6.331 1.00 97.12 89 HIS A CA 1
ATOM 684 C C . HIS A 1 89 ? 8.886 3.794 -5.569 1.00 97.12 89 HIS A C 1
ATOM 686 O O . HIS A 1 89 ? 9.322 2.730 -5.136 1.00 97.12 89 HIS A O 1
ATOM 692 N N . LEU A 1 90 ? 9.547 4.938 -5.359 1.00 95.44 90 LEU A N 1
ATOM 693 C CA . LEU A 1 90 ? 10.805 4.978 -4.610 1.00 95.44 90 LEU A CA 1
ATOM 694 C C . LEU A 1 90 ? 10.698 5.885 -3.383 1.00 95.44 90 LEU A C 1
ATOM 696 O O . LEU A 1 90 ? 10.594 7.100 -3.495 1.00 95.44 90 LEU A O 1
ATOM 700 N N . LEU A 1 91 ? 10.770 5.319 -2.178 1.00 92.19 91 LEU A N 1
ATOM 701 C CA . LEU A 1 91 ? 10.771 6.122 -0.956 1.00 92.19 91 LEU A CA 1
ATOM 702 C C . LEU A 1 91 ? 12.186 6.650 -0.694 1.00 92.19 91 LEU A C 1
ATOM 704 O O . LEU A 1 91 ? 12.948 5.997 0.005 1.00 92.19 91 LEU A O 1
ATOM 708 N N . LYS A 1 92 ? 12.537 7.834 -1.211 1.00 84.94 92 LYS A N 1
ATOM 709 C CA . LYS A 1 92 ? 13.892 8.433 -1.170 1.00 84.94 92 LYS A CA 1
ATOM 710 C C . LYS A 1 92 ? 14.968 7.599 -1.884 1.00 84.94 92 LYS A C 1
ATOM 712 O O . LYS A 1 92 ? 14.892 6.389 -2.033 1.00 84.94 92 LYS A O 1
ATOM 717 N N . THR A 1 93 ? 16.086 8.241 -2.211 1.00 77.75 93 THR A N 1
ATOM 718 C CA . THR A 1 93 ? 17.225 7.603 -2.900 1.00 77.75 93 THR A CA 1
ATOM 719 C C . THR A 1 93 ? 18.118 6.729 -2.008 1.00 77.75 93 THR A C 1
ATOM 721 O O . THR A 1 93 ? 19.043 6.092 -2.503 1.00 77.75 93 THR A O 1
ATOM 724 N N . LYS A 1 94 ? 17.878 6.689 -0.688 1.00 80.69 94 LYS A N 1
ATOM 725 C CA . LYS A 1 94 ? 18.678 5.886 0.261 1.00 80.69 94 LYS A CA 1
ATOM 726 C C . LYS A 1 94 ? 18.210 4.438 0.401 1.00 80.69 94 LYS A C 1
ATOM 728 O O . LYS A 1 94 ? 18.944 3.630 0.961 1.00 80.69 94 LYS A O 1
ATOM 733 N N . TYR A 1 95 ? 17.008 4.117 -0.066 1.00 84.88 95 TYR A N 1
ATOM 734 C CA . TYR A 1 95 ? 16.440 2.779 0.035 1.00 84.88 95 TYR A CA 1
ATOM 735 C C . TYR A 1 95 ? 16.532 2.097 -1.326 1.00 84.88 95 TYR A C 1
ATOM 737 O O . TYR A 1 95 ? 16.307 2.718 -2.360 1.00 84.88 95 TYR A O 1
ATOM 745 N N . SER A 1 96 ? 16.907 0.820 -1.335 1.00 89.25 96 SER A N 1
ATOM 746 C CA . SER A 1 96 ? 17.126 0.082 -2.585 1.00 89.25 96 SER A CA 1
ATOM 747 C C . SER A 1 96 ? 15.859 -0.559 -3.152 1.00 89.25 96 SER A C 1
ATOM 749 O O . SER A 1 96 ? 15.883 -1.018 -4.291 1.00 89.25 96 SER A O 1
ATOM 751 N N . GLY A 1 97 ? 14.791 -0.632 -2.355 1.00 95.00 97 GLY A N 1
ATOM 752 C CA . GLY A 1 97 ? 13.541 -1.291 -2.711 1.00 95.00 97 GLY A CA 1
ATOM 753 C C . GLY A 1 97 ? 12.646 -0.411 -3.574 1.00 95.00 97 GLY A C 1
ATOM 754 O O . GLY A 1 97 ? 12.167 0.623 -3.113 1.00 95.00 97 GLY A O 1
ATOM 755 N N . TYR A 1 98 ? 12.411 -0.842 -4.812 1.00 97.62 98 TYR A N 1
ATOM 756 C CA . TYR A 1 98 ? 11.393 -0.264 -5.682 1.00 97.62 98 TYR A CA 1
ATOM 757 C C . TYR A 1 98 ? 10.026 -0.868 -5.351 1.00 97.62 98 TYR A C 1
ATOM 759 O O . TYR A 1 98 ? 9.853 -2.088 -5.392 1.00 97.62 98 TYR A O 1
ATOM 767 N N . VAL A 1 99 ? 9.059 -0.036 -4.982 1.00 97.94 99 VAL A N 1
ATOM 768 C CA . VAL A 1 99 ? 7.721 -0.483 -4.596 1.00 97.94 99 VAL A CA 1
ATOM 769 C C . VAL A 1 99 ? 6.997 -1.069 -5.803 1.00 97.94 99 VAL A C 1
ATOM 771 O O . VAL A 1 99 ? 6.914 -0.434 -6.851 1.00 97.94 99 VAL A O 1
ATOM 774 N N . THR A 1 100 ? 6.429 -2.263 -5.647 1.00 97.81 100 THR A N 1
ATOM 775 C CA . THR A 1 100 ? 5.636 -2.907 -6.702 1.00 97.81 100 THR A CA 1
ATOM 776 C C . THR A 1 100 ? 4.344 -3.485 -6.145 1.00 97.81 100 THR A C 1
ATOM 778 O O . THR A 1 100 ? 4.246 -3.784 -4.953 1.00 97.81 100 THR A O 1
ATOM 781 N N . LYS A 1 101 ? 3.335 -3.643 -7.005 1.00 97.19 101 LYS A N 1
ATOM 782 C CA . LYS A 1 101 ? 2.031 -4.172 -6.592 1.00 97.19 101 LYS A CA 1
ATOM 783 C C . LYS A 1 101 ? 2.112 -5.661 -6.261 1.00 97.19 101 LYS A C 1
ATOM 785 O O . LYS A 1 101 ? 1.519 -6.091 -5.283 1.00 97.19 101 LYS A O 1
ATOM 790 N N . GLU A 1 102 ? 2.872 -6.435 -7.030 1.00 97.31 102 GLU A N 1
ATOM 791 C CA . GLU A 1 102 ? 3.022 -7.885 -6.856 1.00 97.31 102 GLU A CA 1
ATOM 792 C C . GLU A 1 102 ? 3.804 -8.302 -5.598 1.00 97.31 102 GLU A C 1
ATOM 794 O O . GLU A 1 102 ? 3.861 -9.487 -5.267 1.00 97.31 102 GLU A O 1
ATOM 799 N N . ASP A 1 103 ? 4.418 -7.346 -4.901 1.00 98.00 103 ASP A N 1
ATOM 800 C CA . ASP A 1 103 ? 5.084 -7.572 -3.618 1.00 98.00 103 ASP A CA 1
ATOM 801 C C . ASP A 1 103 ? 4.215 -7.219 -2.403 1.00 98.00 103 ASP A C 1
ATOM 803 O O . ASP A 1 103 ? 4.662 -7.394 -1.270 1.00 98.00 103 ASP A O 1
ATOM 807 N N . SER A 1 104 ? 2.969 -6.795 -2.634 1.00 98.38 104 SER A N 1
ATOM 808 C CA . SER A 1 104 ? 1.927 -6.630 -1.619 1.00 98.38 104 SER A CA 1
ATOM 809 C C . SER A 1 104 ? 0.756 -7.557 -1.936 1.00 98.38 104 SER A C 1
ATOM 811 O O . SER A 1 104 ? 0.018 -7.319 -2.893 1.00 98.38 104 SER A O 1
ATOM 813 N N . TYR A 1 105 ? 0.565 -8.608 -1.148 1.00 97.94 105 TYR A N 1
ATOM 814 C CA . TYR A 1 105 ? -0.481 -9.606 -1.394 1.00 97.94 105 TYR A CA 1
ATOM 815 C C . TYR A 1 105 ? -1.027 -10.175 -0.089 1.00 97.94 105 TYR A C 1
ATOM 817 O O . TYR A 1 105 ? -0.472 -9.922 0.977 1.00 97.94 105 TYR A O 1
ATOM 825 N N . LEU A 1 106 ? -2.134 -10.911 -0.180 1.00 98.00 106 LEU A N 1
ATOM 826 C CA . LEU A 1 106 ? -2.679 -11.668 0.940 1.00 98.00 106 LEU A CA 1
ATOM 827 C C . LEU A 1 106 ? -2.263 -13.131 0.809 1.00 98.00 106 LEU A C 1
ATOM 829 O O . LEU A 1 106 ? -2.361 -13.707 -0.275 1.00 98.00 106 LEU A O 1
ATOM 833 N N . GLU A 1 107 ? -1.783 -13.712 1.899 1.00 95.62 107 GLU A N 1
ATOM 834 C CA . GLU A 1 107 ? -1.420 -15.127 1.999 1.00 95.62 107 GLU A CA 1
ATOM 835 C C . GLU A 1 107 ? -1.744 -15.591 3.420 1.00 95.62 107 GLU A C 1
ATOM 837 O O . GLU A 1 107 ? -1.418 -14.896 4.380 1.00 95.62 107 GLU A O 1
ATOM 842 N N . ASP A 1 108 ? -2.440 -16.723 3.546 1.00 93.12 108 ASP A N 1
ATOM 843 C CA . ASP A 1 108 ? -2.796 -17.349 4.828 1.00 93.12 108 ASP A CA 1
ATOM 844 C C . AS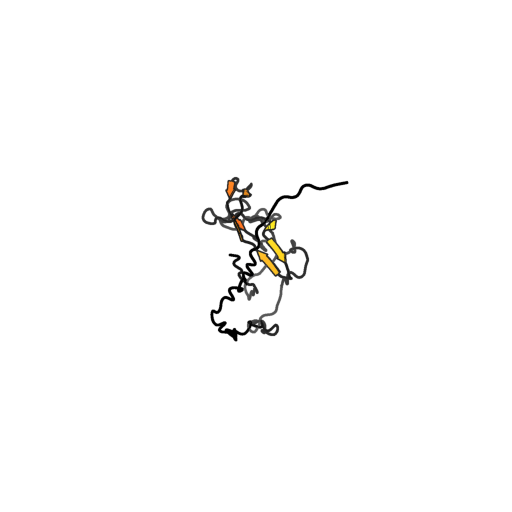P A 1 108 ? -3.443 -16.396 5.859 1.00 93.12 108 ASP A C 1
ATOM 846 O O . ASP A 1 108 ? -3.142 -16.438 7.051 1.00 93.12 108 ASP A O 1
ATOM 850 N N . GLY A 1 109 ? -4.345 -15.520 5.394 1.00 94.44 109 GLY A N 1
ATOM 851 C CA . GLY A 1 109 ? -5.055 -14.552 6.244 1.00 94.44 109 GLY A CA 1
ATOM 852 C C . GLY A 1 109 ? -4.188 -13.384 6.726 1.00 94.44 109 GLY A C 1
ATOM 853 O O . GLY A 1 109 ? -4.536 -12.711 7.692 1.00 94.44 109 GLY A O 1
ATOM 854 N N . ALA A 1 110 ? -3.041 -13.142 6.089 1.00 96.44 110 ALA A N 1
ATOM 855 C CA . ALA A 1 110 ? -2.141 -12.051 6.433 1.00 96.44 110 ALA A CA 1
ATOM 856 C C . ALA A 1 110 ? -1.822 -11.170 5.222 1.00 96.44 110 ALA A C 1
ATOM 858 O O . ALA A 1 110 ? -1.638 -11.645 4.101 1.00 96.44 110 ALA A O 1
ATOM 859 N N . LEU A 1 111 ? -1.670 -9.868 5.472 1.00 98.12 111 LEU A N 1
ATOM 860 C CA . LEU A 1 111 ? -1.012 -8.966 4.536 1.00 98.12 111 LEU A CA 1
ATOM 861 C C . LEU A 1 111 ? 0.490 -9.266 4.498 1.00 98.12 111 LEU A C 1
ATOM 863 O O . LEU A 1 111 ? 1.208 -9.055 5.478 1.00 98.12 111 LEU A O 1
ATOM 867 N N . VAL A 1 112 ? 0.979 -9.679 3.334 1.00 97.75 112 VAL A N 1
ATOM 868 C CA . VAL A 1 112 ? 2.397 -9.905 3.070 1.00 97.75 112 VAL A CA 1
ATOM 869 C C . VAL A 1 112 ? 2.979 -8.725 2.302 1.00 97.75 112 VAL A C 1
ATOM 871 O O . VAL A 1 112 ? 2.570 -8.423 1.182 1.00 97.75 112 VAL A O 1
ATOM 874 N N . LEU A 1 113 ? 3.990 -8.088 2.898 1.00 97.94 113 LEU A N 1
ATOM 875 C CA . LEU A 1 113 ? 4.824 -7.066 2.263 1.00 97.94 113 LEU A CA 1
ATOM 876 C C . LEU A 1 113 ? 6.212 -7.653 2.009 1.00 97.94 113 LEU A C 1
ATOM 878 O O . LEU A 1 113 ? 7.085 -7.666 2.881 1.00 97.94 113 LEU A O 1
ATOM 882 N N . ARG A 1 114 ? 6.414 -8.196 0.810 1.00 97.38 114 ARG A N 1
ATOM 883 C CA . ARG A 1 114 ? 7.640 -8.915 0.469 1.00 97.38 114 ARG A CA 1
ATOM 884 C C . ARG A 1 114 ? 8.740 -7.945 0.057 1.00 97.38 114 ARG A C 1
ATOM 886 O O . ARG A 1 114 ? 8.551 -7.094 -0.801 1.00 97.38 114 ARG A O 1
ATOM 893 N N . ASN A 1 115 ? 9.928 -8.133 0.617 1.00 96.12 115 ASN A N 1
ATOM 894 C CA . ASN A 1 115 ? 11.156 -7.579 0.060 1.00 96.12 115 ASN A CA 1
ATOM 895 C C . ASN A 1 115 ? 11.902 -8.693 -0.666 1.00 96.12 115 ASN A C 1
ATOM 897 O O . ASN A 1 115 ? 12.053 -9.787 -0.119 1.00 96.12 115 ASN A O 1
ATOM 901 N N . GLN A 1 116 ? 12.375 -8.435 -1.881 1.00 95.38 116 GLN A N 1
ATOM 902 C CA . GLN A 1 116 ? 13.132 -9.437 -2.628 1.00 95.38 116 GLN A CA 1
ATOM 903 C C . GLN A 1 116 ? 14.192 -8.818 -3.530 1.00 95.38 116 GLN A C 1
ATOM 905 O O . GLN A 1 116 ? 14.046 -7.705 -4.035 1.00 95.38 116 GLN A O 1
ATOM 910 N N . LYS A 1 117 ? 15.273 -9.572 -3.746 1.00 96.31 117 LYS A N 1
ATOM 911 C CA . LYS A 1 117 ? 16.306 -9.240 -4.725 1.00 96.31 117 LYS A CA 1
ATOM 912 C C . LYS A 1 117 ? 15.852 -9.711 -6.101 1.00 96.31 117 LYS A C 1
ATOM 914 O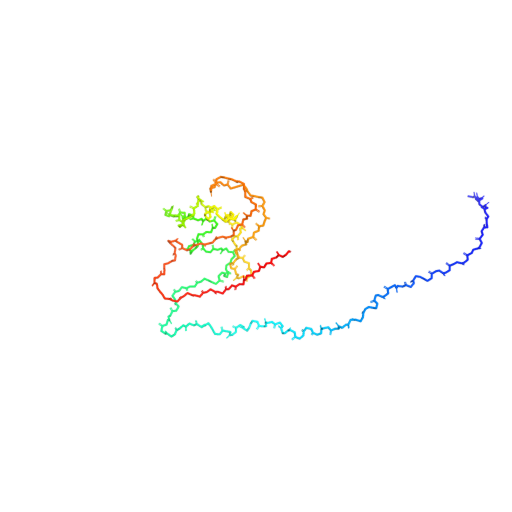 O . LYS A 1 117 ? 15.779 -10.912 -6.345 1.00 96.31 117 LYS A O 1
ATOM 919 N N . ARG A 1 118 ? 15.582 -8.772 -7.002 1.00 95.94 118 ARG A N 1
ATOM 920 C CA . ARG A 1 118 ? 15.285 -9.045 -8.412 1.00 95.94 118 ARG A CA 1
ATOM 921 C C . ARG A 1 118 ? 15.646 -7.841 -9.267 1.00 95.94 118 ARG A C 1
ATOM 923 O O . ARG A 1 118 ? 15.547 -6.705 -8.812 1.00 95.94 118 ARG A O 1
ATOM 930 N N . SER A 1 119 ? 16.051 -8.092 -10.507 1.00 97.19 119 SER A N 1
ATOM 931 C CA . SER A 1 119 ? 16.190 -7.027 -11.497 1.00 97.19 119 SER A CA 1
ATOM 932 C C . SER A 1 119 ? 14.806 -6.499 -11.861 1.00 97.19 119 SER A C 1
ATOM 934 O O . SER A 1 119 ? 13.932 -7.277 -12.239 1.00 97.19 119 SER A O 1
ATOM 936 N N . PHE A 1 120 ? 14.616 -5.189 -11.745 1.00 97.50 120 PHE A N 1
ATOM 937 C CA . PHE A 1 120 ? 13.352 -4.532 -12.058 1.00 97.50 120 PHE A CA 1
ATOM 938 C C . PHE A 1 120 ? 13.608 -3.211 -12.785 1.00 97.50 120 PHE A C 1
ATOM 940 O O . PHE A 1 120 ? 14.454 -2.424 -12.359 1.00 97.50 120 PHE A O 1
ATOM 947 N N . THR A 1 121 ? 12.882 -2.960 -13.872 1.00 97.88 121 THR A N 1
ATOM 948 C CA . THR A 1 121 ? 12.928 -1.682 -14.591 1.00 97.88 121 THR A CA 1
ATOM 949 C C . THR A 1 121 ? 11.718 -0.856 -14.180 1.00 97.88 121 THR A C 1
ATOM 951 O O . THR A 1 121 ? 10.588 -1.173 -14.545 1.00 97.88 121 THR A O 1
ATOM 954 N N . GLY A 1 122 ? 11.964 0.178 -13.381 1.00 96.06 122 GLY A N 1
ATOM 955 C CA . GLY A 1 122 ? 10.942 1.092 -12.889 1.00 96.06 122 GLY A CA 1
ATOM 956 C C . GLY A 1 122 ? 10.589 2.182 -13.895 1.00 96.06 122 GLY A C 1
ATOM 957 O O . GLY A 1 122 ? 11.364 2.493 -14.803 1.00 96.06 122 GLY A O 1
ATOM 958 N N . THR A 1 123 ? 9.415 2.774 -13.707 1.00 96.69 123 THR A N 1
ATOM 959 C CA . THR A 1 123 ? 8.860 3.840 -14.556 1.00 96.69 123 THR A CA 1
ATOM 960 C C . THR A 1 123 ? 8.766 5.182 -13.830 1.00 96.69 123 THR A C 1
ATOM 962 O O . THR A 1 123 ? 8.911 6.224 -14.463 1.00 96.69 123 THR A O 1
ATOM 965 N N . SER A 1 124 ? 8.566 5.167 -12.509 1.00 96.44 124 SER A N 1
ATOM 966 C CA . SER A 1 124 ? 8.407 6.359 -11.668 1.00 96.44 124 SER A CA 1
ATOM 967 C C . SER A 1 124 ? 9.160 6.218 -10.331 1.00 96.44 124 SER A C 1
ATOM 969 O O . SER A 1 124 ? 8.664 5.553 -9.421 1.00 96.44 124 SER A O 1
ATOM 971 N N . PRO A 1 125 ? 10.370 6.791 -10.201 1.00 95.38 125 PRO A N 1
ATOM 972 C CA . PRO A 1 125 ? 11.199 7.325 -11.276 1.00 95.38 125 PRO A CA 1
ATOM 973 C C . PRO A 1 125 ? 11.676 6.204 -12.206 1.00 95.38 125 PRO A C 1
ATOM 975 O O . PRO A 1 12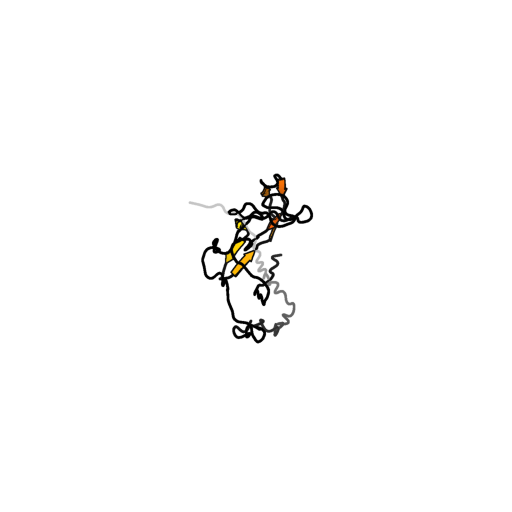5 ? 11.710 5.026 -11.842 1.00 95.38 125 PRO A O 1
ATOM 978 N N . ALA A 1 126 ? 12.021 6.578 -13.434 1.00 96.94 126 ALA A N 1
ATOM 979 C CA . ALA A 1 126 ? 12.575 5.642 -14.397 1.00 96.94 126 ALA A CA 1
ATOM 980 C C . ALA A 1 126 ? 13.982 5.209 -13.966 1.00 96.94 126 ALA A C 1
ATOM 982 O O . ALA A 1 126 ? 14.825 6.044 -13.631 1.00 96.94 126 ALA A O 1
ATOM 983 N N . GLY A 1 127 ? 14.256 3.907 -14.001 1.00 94.94 127 GLY A N 1
ATOM 984 C CA . GLY A 1 127 ? 15.549 3.385 -13.573 1.00 94.94 127 GLY A CA 1
ATOM 985 C C . GLY A 1 127 ? 15.597 1.867 -13.502 1.00 94.94 127 GLY A C 1
ATOM 986 O O . GLY A 1 127 ? 14.589 1.185 -13.670 1.00 94.94 127 GLY A O 1
ATOM 987 N N . ASN A 1 128 ? 16.790 1.338 -13.239 1.00 96.62 128 ASN A N 1
ATOM 988 C CA . ASN A 1 128 ? 16.990 -0.082 -12.977 1.00 96.62 128 ASN A CA 1
ATOM 989 C C . ASN A 1 128 ? 17.265 -0.295 -11.491 1.00 96.62 128 ASN A C 1
ATOM 991 O O . ASN A 1 128 ? 18.139 0.350 -10.910 1.00 96.62 128 ASN A O 1
ATOM 995 N N . TYR A 1 129 ? 16.546 -1.243 -10.905 1.00 96.31 129 TYR A N 1
ATOM 996 C CA . TYR A 1 129 ? 16.576 -1.564 -9.487 1.00 96.31 129 TYR A CA 1
ATOM 997 C C . TYR A 1 129 ? 16.972 -3.024 -9.298 1.00 96.31 129 TYR A C 1
ATOM 999 O O . TYR A 1 129 ? 16.716 -3.878 -10.148 1.00 96.31 129 TYR A O 1
ATOM 1007 N N . SER A 1 130 ? 17.648 -3.299 -8.185 1.00 96.94 130 SER A N 1
ATOM 1008 C CA . SER A 1 130 ? 18.085 -4.655 -7.814 1.00 96.94 130 SER A CA 1
ATOM 1009 C C . SER A 1 130 ? 17.224 -5.283 -6.720 1.00 96.94 130 SER A C 1
ATOM 1011 O O . SER A 1 130 ? 17.421 -6.450 -6.382 1.00 96.94 130 SER A O 1
ATOM 1013 N N . TYR A 1 131 ? 16.306 -4.506 -6.148 1.00 96.81 131 TYR A N 1
ATOM 1014 C CA . TYR A 1 131 ? 15.404 -4.941 -5.097 1.00 96.81 131 TYR A CA 1
ATOM 1015 C C . TYR A 1 131 ? 14.031 -4.331 -5.316 1.00 96.81 131 TYR A C 1
ATOM 1017 O O . TYR A 1 131 ? 13.909 -3.201 -5.795 1.00 96.81 131 TYR A O 1
ATOM 1025 N N . THR A 1 132 ? 13.012 -5.070 -4.910 1.00 97.75 132 THR A N 1
ATOM 1026 C CA . THR A 1 132 ? 11.637 -4.587 -4.867 1.00 97.75 132 THR A CA 1
ATOM 1027 C C . THR A 1 132 ? 11.034 -4.804 -3.491 1.00 97.75 132 THR A C 1
ATOM 1029 O O . THR A 1 132 ? 11.517 -5.633 -2.710 1.00 97.75 132 THR A O 1
ATOM 1032 N N . SER A 1 133 ? 9.991 -4.033 -3.208 1.00 97.38 133 SER A N 1
ATOM 1033 C CA . SER A 1 133 ? 9.329 -3.993 -1.910 1.00 97.38 133 SER A CA 1
ATOM 1034 C C . SER A 1 133 ? 7.814 -3.968 -2.065 1.00 97.38 133 SER A C 1
ATOM 1036 O O . SER A 1 133 ? 7.278 -3.323 -2.967 1.00 97.38 133 SER A O 1
ATOM 1038 N N . GLY A 1 134 ? 7.125 -4.630 -1.142 1.00 97.75 134 GLY A N 1
ATOM 1039 C CA . GLY A 1 134 ? 5.710 -4.412 -0.888 1.00 97.75 134 GLY A CA 1
ATOM 1040 C C . GLY A 1 134 ? 5.489 -3.094 -0.156 1.00 97.75 134 GLY A C 1
ATOM 1041 O O . GLY A 1 134 ? 6.280 -2.695 0.701 1.00 97.75 134 GLY A O 1
ATOM 1042 N N . TRP A 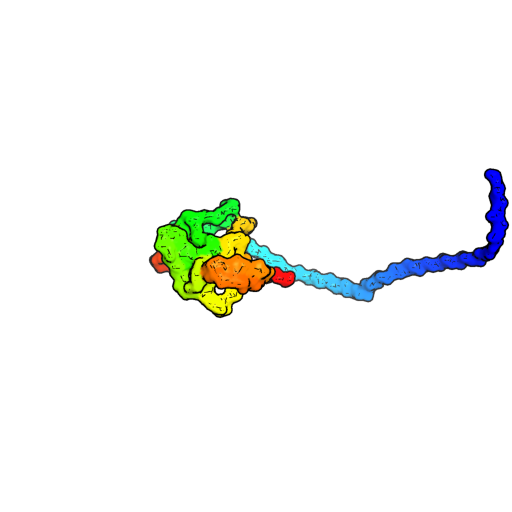1 135 ? 4.396 -2.426 -0.491 1.00 97.75 135 TRP A N 1
ATOM 1043 C CA . TRP A 1 135 ? 3.900 -1.242 0.199 1.00 97.75 135 TRP A CA 1
ATOM 1044 C C . TRP A 1 135 ? 2.374 -1.214 0.180 1.00 97.75 135 TRP A C 1
ATOM 1046 O O . TRP A 1 135 ? 1.753 -1.518 -0.847 1.00 97.75 135 TRP A O 1
ATOM 1056 N N . VAL A 1 136 ? 1.784 -0.789 1.296 1.00 97.88 136 VAL A N 1
ATOM 1057 C CA . VAL A 1 136 ? 0.390 -0.349 1.372 1.00 97.88 136 VAL A CA 1
ATOM 1058 C C . VAL A 1 136 ? 0.299 0.937 2.187 1.00 97.88 136 VAL A C 1
ATOM 1060 O O . VAL A 1 136 ? 1.107 1.166 3.088 1.00 97.88 136 VAL A O 1
ATOM 1063 N N . MET A 1 137 ? -0.691 1.774 1.894 1.00 97.12 137 MET A N 1
ATOM 1064 C CA . MET A 1 137 ? -1.009 2.950 2.705 1.00 97.12 137 MET A CA 1
ATOM 1065 C C . MET A 1 137 ? -2.509 3.220 2.715 1.00 97.12 137 MET A C 1
ATOM 1067 O O . MET A 1 137 ? -3.177 3.008 1.710 1.00 97.12 137 MET A O 1
ATOM 1071 N N . SER A 1 138 ? -3.034 3.735 3.823 1.00 96.69 138 SER A N 1
ATOM 1072 C CA . SER A 1 138 ? -4.449 4.104 3.958 1.00 96.69 138 SER A CA 1
ATOM 1073 C C . SER A 1 138 ? -4.717 5.598 3.729 1.00 96.69 138 SER A C 1
ATOM 1075 O O . SER A 1 138 ? -5.758 6.119 4.135 1.00 96.69 138 SER A O 1
ATOM 1077 N N . MET A 1 139 ? -3.757 6.306 3.121 1.00 95.94 139 MET A N 1
ATOM 1078 C CA . MET A 1 139 ? -3.829 7.743 2.851 1.00 95.94 139 MET A CA 1
ATOM 1079 C C . MET A 1 139 ? -5.127 8.076 2.098 1.00 95.94 139 MET A C 1
ATOM 1081 O O . MET A 1 139 ? -5.447 7.417 1.120 1.00 95.94 139 MET A O 1
ATOM 1085 N N . HIS A 1 140 ? -5.894 9.048 2.604 1.00 96.81 140 HIS A N 1
ATOM 1086 C CA . HIS A 1 140 ? -7.229 9.444 2.109 1.00 96.81 140 HIS A CA 1
ATOM 1087 C C . HIS A 1 140 ? -8.318 8.351 2.082 1.00 96.81 140 HIS A C 1
ATOM 1089 O O . HIS A 1 140 ? -9.386 8.578 1.521 1.00 96.81 140 HIS A O 1
ATOM 1095 N N . LYS A 1 141 ? -8.093 7.193 2.715 1.00 96.62 141 LYS A N 1
ATOM 1096 C CA . LYS A 1 141 ? -9.030 6.055 2.711 1.00 96.62 141 LYS A CA 1
ATOM 1097 C C . LYS A 1 141 ? -9.547 5.715 4.105 1.00 96.62 141 LYS A C 1
ATOM 1099 O O . LYS A 1 141 ? -10.754 5.636 4.318 1.00 96.62 141 LYS A O 1
ATOM 1104 N N . VAL A 1 142 ? -8.643 5.584 5.077 1.00 96.06 142 VAL A N 1
ATOM 1105 C CA . VAL A 1 142 ? -8.989 5.338 6.487 1.00 96.06 142 VAL A CA 1
ATOM 1106 C C . VAL A 1 142 ? -8.467 6.491 7.330 1.00 96.06 142 VAL A C 1
ATOM 1108 O O . VAL A 1 142 ? -7.268 6.772 7.345 1.00 96.06 142 VAL A O 1
ATOM 1111 N N . TYR A 1 143 ? -9.373 7.161 8.039 1.00 93.00 143 TYR A N 1
ATOM 1112 C CA . TYR A 1 143 ? -9.057 8.340 8.837 1.00 93.00 143 TYR A CA 1
ATOM 1113 C C . TYR A 1 143 ? -8.986 7.989 10.315 1.00 93.00 143 TYR A C 1
ATOM 1115 O O . TYR A 1 143 ? -9.934 7.469 10.899 1.00 93.00 143 TYR A O 1
ATOM 1123 N N . PHE A 1 144 ? -7.867 8.347 10.929 1.00 89.69 144 PHE A N 1
ATOM 1124 C CA . PHE A 1 144 ? -7.642 8.188 12.353 1.00 89.69 144 PHE A CA 1
ATOM 1125 C C . PHE A 1 144 ? -7.014 9.464 12.911 1.00 89.69 144 PHE A C 1
ATOM 1127 O O . PHE A 1 144 ? -6.070 10.009 12.339 1.00 89.69 144 PHE A O 1
ATOM 1134 N N . ASN A 1 145 ? -7.541 9.953 14.031 1.00 89.69 145 ASN A N 1
ATOM 1135 C CA . ASN A 1 145 ? -7.020 11.128 14.718 1.00 89.69 145 ASN A CA 1
ATOM 1136 C C . ASN A 1 145 ? -6.935 10.835 16.210 1.00 89.69 145 ASN A C 1
ATOM 1138 O O . ASN A 1 145 ? -7.940 10.938 16.909 1.00 89.69 145 ASN A O 1
ATOM 1142 N N . LYS A 1 146 ? -5.714 10.528 16.664 1.00 89.75 146 LYS A N 1
ATOM 1143 C CA . LYS A 1 146 ? -5.373 10.129 18.036 1.00 89.75 146 LYS A CA 1
ATOM 1144 C C . LYS A 1 146 ? -6.100 8.861 18.493 1.00 89.75 146 LYS A C 1
ATOM 1146 O O . LYS A 1 146 ? -7.234 8.576 18.135 1.00 89.75 146 LYS A O 1
ATOM 1151 N N . GLY A 1 147 ? -5.427 8.116 19.356 1.00 91.25 147 GLY A N 1
ATOM 1152 C CA . GLY A 1 147 ? -5.991 6.954 20.022 1.00 91.25 147 GLY A CA 1
ATOM 1153 C C . GLY A 1 147 ? -5.024 5.780 20.019 1.00 91.25 147 GLY A C 1
ATOM 1154 O O . GLY A 1 147 ? -3.812 5.987 20.030 1.00 91.25 147 GLY A O 1
ATOM 1155 N N . TYR A 1 148 ? -5.565 4.568 19.959 1.00 92.44 148 TYR A N 1
ATOM 1156 C CA . TYR A 1 148 ? -4.800 3.329 20.006 1.00 92.44 148 TYR A CA 1
ATOM 1157 C C . TYR A 1 148 ? -4.812 2.618 18.645 1.00 92.44 148 TYR A C 1
ATOM 1159 O O . TYR A 1 148 ? -5.872 2.463 18.040 1.00 92.44 148 TYR A O 1
ATOM 1167 N N . ILE A 1 149 ? -3.633 2.205 18.175 1.00 93.19 149 ILE A N 1
ATOM 1168 C CA . ILE A 1 149 ? -3.441 1.395 16.966 1.00 93.19 149 ILE A CA 1
ATOM 1169 C C . ILE A 1 149 ? -2.626 0.169 17.367 1.00 93.19 149 ILE A C 1
ATOM 1171 O O . ILE A 1 149 ? -1.579 0.305 17.998 1.00 93.19 149 ILE A O 1
ATOM 1175 N N . GLU A 1 150 ? -3.081 -1.005 16.945 1.00 93.00 150 GLU A N 1
ATOM 1176 C CA . GLU A 1 150 ? -2.363 -2.269 17.077 1.00 93.00 150 GLU A CA 1
ATOM 1177 C C . GLU A 1 150 ? -2.205 -2.905 15.695 1.00 93.00 150 GLU A C 1
ATOM 1179 O O . GLU A 1 150 ? -3.094 -2.810 14.849 1.00 93.00 150 GLU A O 1
ATOM 1184 N N . MET A 1 151 ? -1.067 -3.561 15.474 1.00 93.75 151 MET A N 1
ATOM 1185 C CA . MET A 1 151 ? -0.851 -4.454 14.341 1.00 93.75 151 MET A CA 1
ATOM 1186 C C . MET A 1 151 ? -0.234 -5.753 14.858 1.00 93.75 151 MET A C 1
ATOM 1188 O O . MET A 1 151 ? 0.666 -5.719 15.699 1.00 93.75 151 MET A O 1
ATOM 1192 N N . ARG A 1 152 ? -0.694 -6.893 14.340 1.00 92.56 152 ARG A N 1
ATOM 1193 C CA . ARG A 1 152 ? -0.057 -8.194 14.561 1.00 92.56 152 ARG A CA 1
ATOM 1194 C C . ARG A 1 152 ? 0.649 -8.599 13.277 1.00 92.56 152 ARG A C 1
ATOM 1196 O O . ARG A 1 152 ? 0.040 -8.616 12.214 1.00 92.56 152 ARG A O 1
ATOM 1203 N N . GLY A 1 153 ? 1.930 -8.920 13.379 1.00 92.19 153 GLY A N 1
ATOM 1204 C CA . GLY A 1 153 ? 2.723 -9.337 12.234 1.00 92.19 153 GLY A CA 1
ATOM 1205 C C . GLY A 1 153 ? 3.988 -10.056 12.667 1.00 92.19 153 GLY A C 1
ATOM 1206 O O . GLY A 1 153 ? 4.439 -9.919 13.803 1.00 92.19 153 GLY A O 1
ATOM 1207 N N . ALA A 1 154 ? 4.558 -10.812 11.737 1.00 93.44 154 ALA A N 1
ATOM 1208 C CA . ALA A 1 154 ? 5.847 -11.460 11.895 1.00 93.44 154 ALA A CA 1
ATOM 1209 C C . ALA A 1 154 ? 6.819 -10.918 10.846 1.00 93.44 154 ALA A C 1
ATOM 1211 O O . ALA A 1 154 ? 6.436 -10.611 9.716 1.00 93.44 154 ALA A O 1
ATOM 1212 N N . VAL A 1 155 ? 8.095 -10.825 11.212 1.00 92.50 155 VAL A N 1
ATOM 1213 C CA . VAL A 1 155 ? 9.165 -10.512 10.264 1.00 92.50 155 VAL A CA 1
ATOM 1214 C C . VAL A 1 155 ? 9.839 -11.819 9.885 1.00 92.50 155 VAL A C 1
ATOM 1216 O O . VAL A 1 155 ? 10.421 -12.491 10.731 1.00 92.50 155 VAL A O 1
ATOM 1219 N N . SER A 1 156 ? 9.771 -12.172 8.604 1.00 89.50 156 SER A N 1
ATOM 1220 C CA . SER A 1 156 ? 10.421 -13.366 8.072 1.00 89.50 156 SER A CA 1
ATOM 1221 C C . SER A 1 156 ? 11.605 -12.986 7.192 1.00 89.50 156 SER A C 1
ATOM 1223 O O . SER A 1 156 ? 11.522 -12.074 6.367 1.00 89.50 156 SER A O 1
ATOM 1225 N N . ILE A 1 157 ? 12.714 -13.707 7.358 1.00 85.88 157 ILE A N 1
ATOM 1226 C CA . ILE A 1 157 ? 13.904 -13.592 6.517 1.00 85.88 157 ILE A CA 1
ATOM 1227 C C . ILE A 1 157 ? 14.111 -14.947 5.852 1.00 85.88 157 ILE A C 1
ATOM 1229 O O . ILE A 1 157 ? 14.441 -15.926 6.521 1.00 85.88 157 ILE A O 1
ATOM 1233 N N . ARG A 1 158 ? 13.942 -15.007 4.529 1.00 72.81 158 ARG A N 1
ATOM 1234 C CA . ARG A 1 158 ? 14.331 -16.185 3.747 1.00 72.81 158 ARG A CA 1
ATOM 1235 C C . ARG A 1 158 ? 15.820 -16.066 3.414 1.00 72.81 158 ARG A C 1
ATOM 1237 O O . ARG A 1 158 ? 16.235 -15.050 2.858 1.00 72.81 158 ARG A O 1
ATOM 1244 N N . ARG A 1 159 ? 16.609 -17.054 3.844 1.00 57.94 159 ARG A N 1
ATOM 1245 C CA . ARG A 1 159 ? 18.049 -17.159 3.562 1.00 57.94 159 ARG A CA 1
ATOM 1246 C C . ARG A 1 159 ? 18.297 -17.839 2.225 1.00 57.94 159 ARG A C 1
ATOM 1248 O O . ARG A 1 159 ? 17.497 -18.737 1.885 1.00 57.94 159 ARG A O 1
#

Radius of gyration: 30.21 Å; chains: 1; bounding box: 54×87×64 Å

Sequence (159 aa):
MKILSDKNTVLLISLLFTLYSCGGEDIVKNSDDPEEIIDGTLERFVPDGYTKTWEDHFDGTEINTAHWTVGSLRDPDTGDIVPGADGDHLLKTKYSGYVTKEDSYLEDGALVLRNQKRSFTGTSPAGNYSYTSGWVMSMHKVYFNKGYIEMRGAVSIRR

Foldseek 3Di:
DDDDDDDDDDDDDDDDPDPPPPPDDPPPPPCPVPPPPPPPPPPDPFDPPDDDDDDDQQPDQFDDVLQKDWQWQADPPPRDGPPCDQFTFRNHPPDQAGGGRVQFGGDPRDTGWDKDFDWDQDVRVGDTGRIHIIDMDRVVRDDDDDDDDDDDDDDDDDD

pLDDT: mean 80.54, std 22.85, range [30.56, 98.38]

Secondary structure (DSSP, 8-state):
---------------------------------------TT----PPTT----------SSS--TTT-EES-SB-TTT--B-TTEETTTEESTT--EEE-GGGEEEETTEEEE-EEEEEEEEETTEEEEEEEE--EE-TTTS---SS------------